Protein AF-A0A2X1S4I2-F1 (afdb_monomer)

pLDDT: mean 89.58, std 10.87, range [53.69, 98.62]

Radius of gyration: 54.47 Å; Cα contacts (8 Å, |Δi|>4): 15; chains: 1; bounding box: 91×19×154 Å

Structure (mmCIF, N/CA/C/O backbone):
data_AF-A0A2X1S4I2-F1
#
_entry.id   AF-A0A2X1S4I2-F1
#
loop_
_atom_site.group_PDB
_atom_site.id
_atom_site.type_symbol
_atom_site.label_atom_id
_atom_site.label_alt_id
_atom_site.label_comp_id
_atom_site.label_asym_id
_atom_site.label_entity_id
_atom_site.label_seq_id
_atom_site.pdbx_PDB_ins_code
_atom_site.Cartn_x
_atom_site.Cartn_y
_atom_site.Cartn_z
_atom_site.occupancy
_atom_site.B_iso_or_equiv
_atom_site.auth_seq_id
_atom_site.auth_comp_id
_atom_site.auth_asym_id
_atom_site.auth_atom_id
_atom_site.pdbx_PDB_model_num
ATOM 1 N N . MET A 1 1 ? 50.412 1.013 -95.797 1.00 54.38 1 MET A N 1
ATOM 2 C CA . MET A 1 1 ? 49.385 1.518 -94.870 1.00 54.38 1 MET A CA 1
ATOM 3 C C . MET A 1 1 ? 49.580 3.018 -94.741 1.00 54.38 1 MET A C 1
ATOM 5 O O . MET A 1 1 ? 50.650 3.444 -94.314 1.00 54.38 1 MET A O 1
ATOM 9 N N . SER A 1 2 ? 48.626 3.800 -95.236 1.00 68.12 2 SER A N 1
ATOM 10 C CA . SER A 1 2 ? 48.668 5.270 -95.202 1.00 68.12 2 SER A CA 1
ATOM 11 C C . SER A 1 2 ? 48.521 5.775 -93.758 1.00 68.12 2 SER A C 1
ATOM 13 O O . SER A 1 2 ? 47.865 5.124 -92.945 1.00 68.12 2 SER A O 1
ATOM 15 N N . ALA A 1 3 ? 49.085 6.942 -93.423 1.00 66.75 3 ALA A N 1
ATOM 16 C CA . ALA A 1 3 ? 48.903 7.571 -92.108 1.00 66.75 3 ALA A CA 1
ATOM 17 C C . ALA A 1 3 ? 47.411 7.720 -91.731 1.00 66.75 3 ALA A C 1
ATOM 19 O O . ALA A 1 3 ? 47.045 7.578 -90.567 1.00 66.75 3 ALA A O 1
ATOM 20 N N . ALA A 1 4 ? 46.541 7.903 -92.731 1.00 68.19 4 ALA A N 1
ATOM 21 C CA . ALA A 1 4 ? 45.093 7.971 -92.551 1.00 68.19 4 ALA A CA 1
ATOM 22 C C . ALA A 1 4 ? 44.465 6.626 -92.128 1.00 68.19 4 ALA A C 1
ATOM 24 O O . ALA A 1 4 ? 43.573 6.607 -91.285 1.00 68.19 4 ALA A O 1
ATOM 25 N N . GLU A 1 5 ? 44.952 5.496 -92.652 1.00 64.38 5 GLU A N 1
ATOM 26 C CA . GLU A 1 5 ? 44.469 4.155 -92.279 1.00 64.38 5 GLU A CA 1
ATOM 27 C C . GLU A 1 5 ? 44.912 3.777 -90.860 1.00 64.38 5 GLU A C 1
ATOM 29 O O . GLU A 1 5 ? 44.152 3.174 -90.106 1.00 64.38 5 GLU A O 1
ATOM 34 N N . MET A 1 6 ? 46.122 4.184 -90.466 1.00 65.62 6 MET A N 1
ATOM 35 C CA . MET A 1 6 ? 46.652 3.951 -89.121 1.00 65.62 6 MET A CA 1
ATOM 36 C C . MET A 1 6 ? 45.899 4.779 -88.067 1.00 65.62 6 MET A C 1
ATOM 38 O O . MET A 1 6 ? 45.520 4.244 -87.026 1.00 65.62 6 MET A O 1
ATOM 42 N N . SER A 1 7 ? 45.595 6.051 -88.354 1.00 68.06 7 SER A N 1
ATOM 43 C CA . SER A 1 7 ? 44.736 6.879 -87.493 1.00 68.06 7 SER A CA 1
ATOM 44 C C . SER A 1 7 ? 43.299 6.358 -87.407 1.00 68.06 7 SER 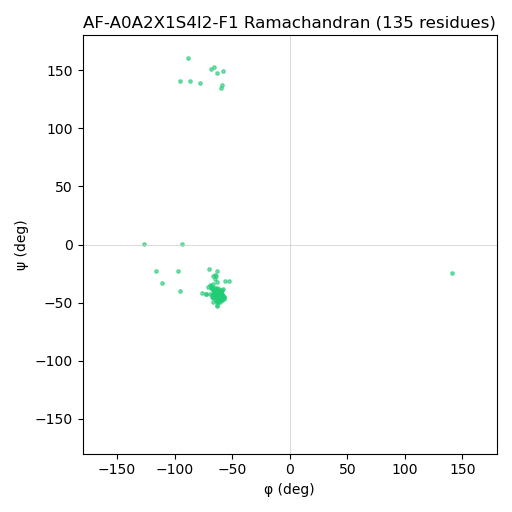A C 1
ATOM 46 O O . SER A 1 7 ? 42.716 6.392 -86.324 1.00 68.06 7 SER A O 1
ATOM 48 N N . ALA A 1 8 ? 42.735 5.835 -88.501 1.00 69.00 8 ALA A N 1
ATOM 49 C CA . ALA A 1 8 ? 41.403 5.230 -88.494 1.00 69.00 8 ALA A CA 1
ATOM 50 C C . ALA A 1 8 ? 41.352 3.953 -87.633 1.00 69.00 8 ALA A C 1
ATOM 52 O O . ALA A 1 8 ? 40.411 3.774 -86.861 1.00 69.00 8 ALA A O 1
ATOM 53 N N . LEU A 1 9 ? 42.387 3.108 -87.697 1.00 66.12 9 LEU A N 1
ATOM 54 C CA . LEU A 1 9 ? 42.501 1.899 -86.875 1.00 66.12 9 LEU A CA 1
ATOM 55 C C . LEU A 1 9 ? 42.660 2.232 -85.379 1.00 66.12 9 LEU A C 1
ATOM 57 O O . LEU A 1 9 ? 42.009 1.625 -84.531 1.00 66.12 9 LEU A O 1
ATOM 61 N N . ILE A 1 10 ? 43.485 3.232 -85.051 1.00 70.25 10 ILE A N 1
ATOM 62 C CA . ILE A 1 10 ? 43.674 3.705 -83.671 1.00 70.25 10 ILE A CA 1
ATOM 63 C C . ILE A 1 10 ? 42.373 4.305 -83.129 1.00 70.25 10 ILE A C 1
ATOM 65 O O . ILE A 1 10 ? 41.989 3.988 -82.008 1.00 70.25 10 ILE A O 1
ATOM 69 N N . GLY A 1 11 ? 41.656 5.109 -83.920 1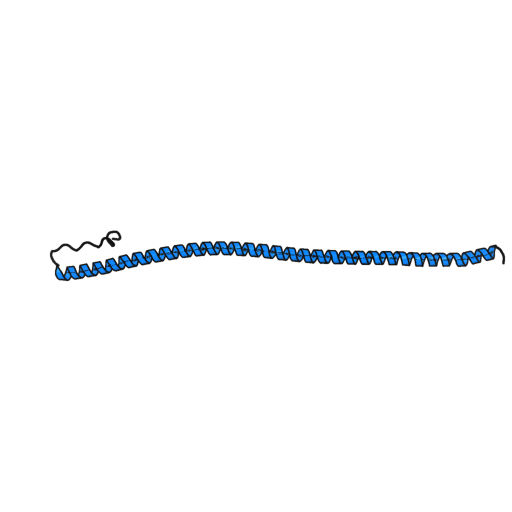.00 69.38 11 GLY A N 1
ATOM 70 C CA . GLY A 1 11 ? 40.348 5.647 -83.533 1.00 69.38 11 GLY A CA 1
ATOM 71 C C . GLY A 1 11 ? 39.292 4.557 -83.312 1.00 69.38 11 GLY A C 1
ATOM 72 O O . GLY A 1 11 ? 38.554 4.608 -82.326 1.00 69.38 11 GLY A O 1
ATOM 73 N N . ALA A 1 12 ? 39.271 3.537 -84.177 1.00 70.69 12 ALA A N 1
ATOM 74 C CA . ALA A 1 12 ? 38.340 2.410 -84.098 1.00 70.69 12 ALA A CA 1
ATOM 75 C C . ALA A 1 12 ? 38.559 1.517 -82.865 1.00 70.69 12 ALA A C 1
ATOM 77 O O . ALA A 1 12 ? 37.608 0.904 -82.391 1.00 70.69 12 ALA A O 1
ATOM 78 N N . ILE A 1 13 ? 39.782 1.455 -82.326 1.00 70.75 13 ILE A N 1
ATOM 79 C CA . ILE A 1 13 ? 40.118 0.665 -81.129 1.00 70.75 13 ILE A CA 1
ATOM 80 C C . ILE A 1 13 ? 40.070 1.528 -79.858 1.00 70.75 13 ILE A C 1
ATOM 82 O O . ILE A 1 13 ? 39.563 1.092 -78.827 1.00 70.75 13 ILE A O 1
ATOM 86 N N . ALA A 1 14 ? 40.554 2.770 -79.913 1.00 72.19 14 ALA A N 1
ATOM 87 C CA . ALA A 1 14 ? 40.630 3.648 -78.746 1.00 72.19 14 ALA A CA 1
ATOM 88 C C . ALA A 1 14 ? 39.244 4.046 -78.220 1.00 72.19 14 ALA A C 1
ATOM 90 O O . ALA A 1 14 ? 39.039 4.097 -77.008 1.00 72.19 14 ALA A O 1
ATOM 91 N N . SER A 1 15 ? 38.279 4.290 -79.112 1.00 74.50 15 SER A N 1
ATOM 92 C CA . SER A 1 15 ? 36.917 4.666 -78.722 1.00 74.50 15 SER A CA 1
ATOM 93 C C . SER A 1 15 ? 36.187 3.573 -77.913 1.00 74.50 15 SER A C 1
ATOM 95 O O . SER A 1 15 ? 35.742 3.872 -76.801 1.00 74.50 15 SER A O 1
ATOM 97 N N . PRO A 1 16 ? 36.115 2.300 -78.363 1.00 79.94 16 PRO A N 1
ATOM 98 C CA . PRO A 1 16 ? 35.493 1.240 -77.570 1.00 79.94 16 PRO A CA 1
ATOM 99 C C . PRO A 1 16 ? 36.269 0.917 -76.287 1.00 79.94 16 PRO A C 1
ATOM 101 O O . PRO A 1 16 ? 35.644 0.655 -75.263 1.00 79.94 16 PRO A O 1
ATOM 104 N N . VAL A 1 17 ? 37.606 1.002 -76.285 1.00 81.69 17 VAL A N 1
ATOM 105 C CA . VAL A 1 17 ? 38.403 0.788 -75.062 1.00 81.69 17 VAL A CA 1
ATOM 106 C C . VAL A 1 17 ? 38.101 1.855 -74.005 1.00 81.69 17 VAL A C 1
ATOM 108 O O . VAL A 1 17 ? 37.867 1.513 -72.846 1.00 81.69 17 VAL A O 1
ATOM 111 N N . LEU A 1 18 ? 38.035 3.134 -74.386 1.00 81.00 18 LEU A N 1
ATOM 112 C CA . LEU A 1 18 ? 37.675 4.218 -73.464 1.00 81.00 18 LEU A CA 1
ATOM 113 C C . LEU A 1 18 ? 36.237 4.082 -72.944 1.00 81.00 18 LEU A C 1
ATOM 115 O O . LEU A 1 18 ? 35.995 4.309 -71.758 1.00 81.00 18 LEU A O 1
ATOM 119 N N . ALA A 1 19 ? 35.299 3.655 -73.794 1.00 81.50 19 ALA A N 1
ATOM 120 C CA . ALA A 1 19 ? 33.928 3.371 -73.379 1.00 81.50 19 ALA A CA 1
ATOM 121 C C . ALA A 1 19 ? 33.869 2.224 -72.352 1.00 81.50 19 ALA A C 1
ATOM 123 O O . ALA A 1 19 ? 33.222 2.362 -71.312 1.00 81.50 19 ALA A O 1
ATOM 124 N N . CYS A 1 20 ? 34.600 1.128 -72.585 1.00 81.31 20 CYS A N 1
ATOM 125 C CA . CYS A 1 20 ? 34.705 0.022 -71.631 1.00 81.31 20 CYS A CA 1
ATOM 126 C C . CYS A 1 20 ? 35.302 0.473 -70.291 1.00 81.31 20 CYS A C 1
ATOM 128 O O . CYS A 1 20 ? 34.758 0.137 -69.240 1.00 81.31 20 CYS A O 1
ATOM 130 N N . VAL A 1 21 ? 36.372 1.275 -70.308 1.00 86.25 21 VAL A N 1
ATOM 131 C CA . VAL A 1 21 ? 36.971 1.828 -69.080 1.00 86.25 21 VAL A CA 1
ATOM 132 C C . VAL A 1 21 ? 35.966 2.703 -68.329 1.00 86.25 21 VAL A C 1
ATOM 134 O O . VAL A 1 21 ? 35.824 2.551 -67.117 1.00 86.25 21 VAL A O 1
ATOM 137 N N . GLY A 1 22 ? 35.214 3.557 -69.028 1.00 85.56 22 GLY A N 1
ATOM 138 C CA . GLY A 1 22 ? 34.160 4.377 -68.425 1.00 85.56 22 GLY A CA 1
ATOM 139 C C . GLY A 1 22 ? 33.077 3.549 -67.726 1.00 85.56 22 GLY A C 1
ATOM 140 O O . GLY A 1 22 ? 32.706 3.858 -66.593 1.00 85.56 22 GLY A O 1
ATOM 141 N N . VAL A 1 23 ? 32.620 2.457 -68.350 1.00 88.81 23 VAL A N 1
ATOM 142 C CA . VAL A 1 23 ? 31.626 1.540 -67.761 1.00 88.81 23 VAL A CA 1
ATOM 143 C C . VAL A 1 23 ? 32.180 0.829 -66.526 1.00 88.81 23 VAL A C 1
ATOM 145 O O . VAL A 1 23 ? 31.503 0.781 -65.500 1.00 88.81 23 VAL A O 1
ATOM 148 N N . VAL A 1 24 ? 33.413 0.314 -66.584 1.00 88.62 24 VAL A N 1
ATOM 149 C CA . VAL A 1 24 ? 34.034 -0.372 -65.438 1.00 88.62 24 VAL A CA 1
ATOM 150 C C . VAL A 1 24 ? 34.254 0.596 -64.275 1.00 88.62 24 VAL A C 1
ATOM 152 O O . VAL A 1 24 ? 33.932 0.265 -63.134 1.00 88.62 24 VAL A O 1
ATOM 155 N N . VAL A 1 25 ? 34.745 1.808 -64.543 1.00 88.00 25 VAL A N 1
ATOM 156 C CA . VAL A 1 25 ? 34.940 2.838 -63.512 1.00 88.00 25 VAL A CA 1
ATOM 157 C C . VAL A 1 25 ? 33.601 3.271 -62.913 1.00 88.00 25 VAL A C 1
ATOM 159 O O . VAL A 1 25 ? 33.479 3.325 -61.689 1.00 88.00 25 VAL A O 1
ATOM 162 N N . GLY A 1 26 ? 32.580 3.511 -63.741 1.00 86.88 26 GLY A N 1
ATOM 163 C CA . GLY A 1 26 ? 31.227 3.828 -63.278 1.00 86.88 26 GLY A CA 1
ATOM 164 C C . GLY A 1 26 ? 30.631 2.718 -62.407 1.00 86.88 26 GLY A C 1
ATOM 165 O O . GLY A 1 26 ? 30.089 3.000 -61.339 1.00 86.88 26 GLY A O 1
ATOM 166 N N . HIS A 1 27 ? 30.807 1.454 -62.803 1.00 90.00 27 HIS A N 1
ATOM 167 C CA . HIS A 1 27 ? 30.362 0.299 -62.025 1.00 90.00 27 HIS A CA 1
ATOM 168 C C . HIS A 1 27 ? 31.102 0.179 -60.686 1.00 90.00 27 HIS A C 1
ATOM 170 O O . HIS A 1 27 ? 30.460 -0.011 -59.657 1.00 90.00 27 HIS A O 1
ATOM 176 N N . LEU A 1 28 ? 32.429 0.346 -60.656 1.00 88.81 28 LEU A N 1
ATOM 177 C CA . LEU A 1 28 ? 33.217 0.286 -59.418 1.00 88.81 28 LEU A CA 1
ATOM 178 C C . LEU A 1 28 ? 32.870 1.420 -58.447 1.00 88.81 28 LEU A C 1
ATOM 180 O O . LEU A 1 28 ? 32.771 1.190 -57.239 1.00 88.81 28 LEU A O 1
ATOM 184 N N . LEU A 1 29 ? 32.679 2.640 -58.957 1.00 89.56 29 LEU A N 1
ATOM 185 C CA . LEU A 1 29 ? 32.259 3.784 -58.149 1.00 89.56 29 LEU A CA 1
ATOM 186 C C . LEU A 1 29 ? 30.841 3.584 -57.606 1.00 89.56 29 LEU A C 1
ATOM 188 O O . LEU A 1 29 ? 30.623 3.783 -56.412 1.00 89.56 29 LEU A O 1
ATOM 192 N N . GLY A 1 30 ? 29.911 3.124 -58.448 1.00 88.62 30 GLY A N 1
ATOM 193 C CA . GLY A 1 30 ? 28.547 2.788 -58.043 1.00 88.62 30 GLY A CA 1
ATOM 194 C C . GLY A 1 30 ? 28.501 1.657 -57.016 1.00 88.62 30 GLY A C 1
ATOM 195 O O . GLY A 1 30 ? 27.796 1.767 -56.018 1.00 88.62 30 GLY A O 1
ATOM 196 N N . HIS A 1 31 ? 29.310 0.611 -57.193 1.00 90.69 31 HIS A N 1
ATOM 197 C CA . HIS A 1 31 ? 29.402 -0.504 -56.252 1.00 90.69 31 H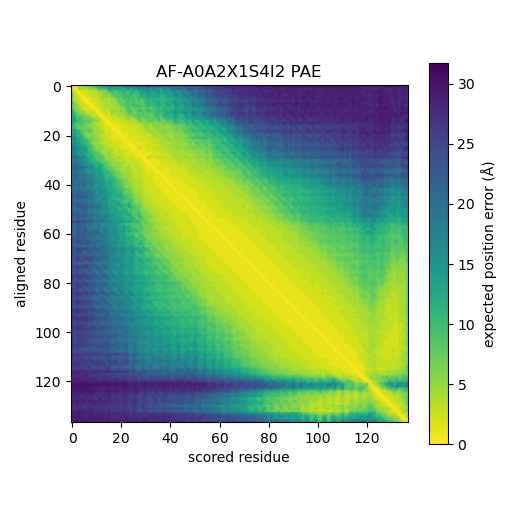IS A CA 1
ATOM 198 C C . HIS A 1 31 ? 29.948 -0.054 -54.890 1.00 90.69 31 HIS A C 1
ATOM 200 O O . HIS A 1 31 ? 29.371 -0.380 -53.857 1.00 90.69 31 HIS A O 1
ATOM 206 N N . ARG A 1 32 ? 31.006 0.770 -54.867 1.00 90.25 32 ARG A N 1
ATOM 207 C CA . ARG A 1 32 ? 31.542 1.344 -53.618 1.00 90.25 32 ARG A CA 1
ATOM 208 C C . ARG A 1 32 ? 30.557 2.290 -52.931 1.00 90.25 32 ARG A C 1
ATOM 210 O O . ARG A 1 32 ? 30.455 2.262 -51.708 1.00 90.25 32 ARG A O 1
ATOM 217 N N . ALA A 1 33 ? 29.853 3.125 -53.693 1.00 90.75 33 ALA A N 1
ATOM 218 C CA . ALA A 1 33 ? 28.814 3.998 -53.153 1.00 90.75 33 ALA A CA 1
ATOM 219 C C . ALA A 1 33 ? 27.649 3.179 -52.575 1.00 90.75 33 ALA A C 1
ATOM 221 O O . ALA A 1 33 ? 27.201 3.464 -51.469 1.00 90.75 33 ALA A O 1
ATOM 222 N N . GLY A 1 34 ? 27.236 2.116 -53.271 1.00 90.19 34 GLY A N 1
ATOM 223 C CA . GLY A 1 34 ? 26.210 1.183 -52.813 1.00 90.19 34 GLY A CA 1
ATOM 224 C C . GLY A 1 34 ? 26.596 0.452 -51.526 1.00 90.19 34 GLY A C 1
ATOM 225 O O . GLY A 1 34 ? 25.777 0.375 -50.618 1.00 90.19 34 GLY A O 1
ATOM 226 N N . LEU A 1 35 ? 27.846 -0.012 -51.399 1.00 93.12 35 LEU A N 1
ATOM 227 C CA . LEU A 1 35 ? 28.344 -0.629 -50.161 1.00 93.12 35 LEU A CA 1
ATOM 228 C C . LEU A 1 35 ? 28.313 0.351 -48.984 1.00 93.12 35 LEU A C 1
ATOM 230 O O . LEU A 1 35 ? 27.779 0.017 -47.934 1.00 93.12 35 LEU A O 1
ATOM 234 N N . ARG A 1 36 ? 28.794 1.586 -49.176 1.00 92.94 36 ARG A N 1
ATOM 235 C CA . ARG A 1 36 ? 28.744 2.624 -48.131 1.00 92.94 36 ARG A CA 1
ATOM 236 C C . ARG A 1 36 ? 27.314 2.981 -47.733 1.00 92.94 36 ARG A C 1
ATOM 238 O O . ARG A 1 36 ? 27.040 3.198 -46.559 1.00 92.94 36 ARG A O 1
ATOM 245 N N . GLN A 1 37 ? 26.403 3.048 -48.703 1.00 94.62 37 GLN A N 1
ATOM 246 C CA . GLN A 1 37 ? 24.990 3.302 -48.438 1.00 94.62 37 GLN A CA 1
ATOM 247 C C . GLN A 1 37 ? 24.342 2.134 -47.682 1.00 94.62 37 GLN A C 1
ATOM 249 O O . GLN A 1 37 ? 23.542 2.371 -46.782 1.00 94.62 37 GLN A O 1
ATOM 254 N N . ALA A 1 38 ? 24.704 0.891 -48.008 1.00 92.56 38 ALA A N 1
ATOM 255 C CA . ALA A 1 38 ? 24.240 -0.289 -47.287 1.00 92.56 38 ALA A CA 1
ATOM 256 C C . ALA A 1 38 ? 24.778 -0.325 -45.847 1.00 92.56 38 ALA A C 1
ATOM 258 O O . ALA A 1 38 ? 24.006 -0.560 -44.924 1.00 92.56 38 ALA A O 1
ATOM 259 N N . GLU A 1 39 ? 26.064 -0.031 -45.638 1.00 95.31 39 GLU A N 1
ATOM 260 C CA . GLU A 1 39 ? 26.672 0.084 -44.303 1.00 95.31 39 GLU A CA 1
ATOM 261 C C . GLU A 1 39 ? 25.987 1.169 -43.461 1.00 95.31 39 GLU A C 1
ATOM 263 O O . GLU A 1 39 ? 25.637 0.924 -42.307 1.00 95.31 39 GLU A O 1
ATOM 268 N N . ALA A 1 40 ? 25.731 2.343 -44.049 1.00 95.00 40 ALA A N 1
ATOM 269 C CA . ALA A 1 40 ? 25.004 3.420 -43.382 1.00 95.00 40 ALA A CA 1
ATOM 270 C C . ALA A 1 40 ? 23.565 3.008 -43.031 1.00 95.00 40 ALA A C 1
ATOM 272 O O . ALA A 1 40 ? 23.125 3.227 -41.908 1.00 95.00 40 ALA A O 1
ATOM 273 N N . ALA A 1 41 ? 22.857 2.341 -43.948 1.00 95.69 41 ALA A N 1
ATOM 274 C CA . ALA A 1 41 ? 21.502 1.855 -43.701 1.00 95.69 41 ALA A CA 1
ATOM 275 C C . ALA A 1 41 ? 21.449 0.801 -42.581 1.00 95.69 41 ALA A C 1
ATOM 277 O O . ALA A 1 41 ? 20.510 0.802 -41.786 1.00 95.69 41 ALA A O 1
ATOM 278 N N . VAL A 1 42 ? 22.452 -0.079 -42.488 1.00 96.00 42 VAL A N 1
ATOM 279 C CA . VAL A 1 42 ? 22.568 -1.048 -41.386 1.00 96.00 42 VAL A CA 1
ATOM 280 C C . VAL A 1 42 ? 22.832 -0.330 -40.063 1.00 96.00 42 VAL A C 1
ATOM 282 O O . VAL A 1 42 ? 22.154 -0.616 -39.078 1.00 96.00 42 VAL A O 1
ATOM 285 N N . ALA A 1 43 ? 23.758 0.632 -40.035 1.00 95.88 43 ALA A N 1
ATOM 286 C CA . ALA A 1 43 ? 24.049 1.412 -38.833 1.00 95.88 43 ALA A CA 1
ATOM 287 C C . ALA A 1 43 ? 22.820 2.201 -38.343 1.00 95.88 43 ALA A C 1
ATOM 289 O O . ALA A 1 43 ? 22.524 2.197 -37.145 1.00 95.88 43 ALA A O 1
ATOM 290 N N . ASP A 1 44 ? 22.071 2.814 -39.261 1.00 96.75 44 ASP A N 1
ATOM 291 C CA . ASP A 1 44 ? 20.824 3.520 -38.955 1.00 96.75 44 ASP A CA 1
ATOM 292 C C . ASP A 1 44 ? 19.742 2.560 -38.447 1.00 96.75 44 ASP A C 1
ATOM 294 O O . ASP A 1 44 ? 19.063 2.861 -37.463 1.00 96.75 44 ASP A O 1
ATOM 298 N N . ALA A 1 45 ? 19.605 1.377 -39.056 1.00 95.81 45 ALA A N 1
ATOM 299 C CA . ALA A 1 45 ? 18.660 0.357 -38.606 1.00 95.81 45 ALA A CA 1
ATOM 300 C C . ALA A 1 45 ? 18.992 -0.147 -37.192 1.00 95.81 45 ALA A C 1
ATOM 302 O O . ALA A 1 45 ? 18.096 -0.280 -36.356 1.00 95.81 45 ALA A O 1
ATOM 303 N N . GLU A 1 46 ? 20.271 -0.377 -36.888 1.00 96.81 46 GLU A N 1
ATOM 304 C CA . GLU A 1 46 ? 20.713 -0.740 -35.541 1.00 96.81 46 GLU A CA 1
ATOM 305 C C . GLU A 1 46 ? 20.459 0.379 -34.527 1.00 96.81 46 GLU A C 1
ATOM 307 O O . GLU A 1 46 ? 19.984 0.119 -33.417 1.00 96.81 46 GLU A O 1
ATOM 312 N N . ALA A 1 47 ? 20.772 1.627 -34.884 1.00 96.62 47 ALA A N 1
ATOM 313 C CA . ALA A 1 47 ? 20.525 2.779 -34.024 1.00 96.62 47 ALA A CA 1
ATOM 314 C C . ALA A 1 47 ? 19.027 2.937 -33.738 1.00 96.62 47 ALA A C 1
ATOM 316 O O . ALA A 1 47 ? 18.637 3.114 -32.581 1.00 96.62 47 ALA A O 1
ATOM 317 N N . HIS A 1 48 ? 18.189 2.792 -34.764 1.00 96.44 48 HIS A N 1
ATOM 318 C CA . HIS A 1 48 ? 16.741 2.833 -34.629 1.00 96.44 48 HIS A CA 1
ATOM 319 C C . HIS A 1 48 ? 16.224 1.696 -33.739 1.00 96.44 48 HIS A C 1
ATOM 321 O O . HIS A 1 48 ? 15.461 1.949 -32.808 1.00 96.44 48 HIS A O 1
ATOM 327 N N . ALA A 1 49 ? 16.699 0.462 -33.936 1.00 95.81 49 ALA A N 1
ATOM 328 C CA . ALA A 1 49 ? 16.320 -0.672 -33.093 1.00 95.81 49 ALA A CA 1
ATOM 329 C C . ALA A 1 49 ? 16.676 -0.436 -31.615 1.00 95.81 49 ALA A C 1
ATOM 331 O O . ALA A 1 49 ? 15.852 -0.677 -30.731 1.00 95.81 49 ALA A O 1
ATOM 332 N N . ARG A 1 50 ? 17.870 0.103 -31.329 1.00 96.94 50 ARG A N 1
ATOM 333 C CA . ARG A 1 50 ? 18.273 0.468 -29.959 1.00 96.94 50 ARG A CA 1
ATOM 334 C C . ARG A 1 50 ? 17.372 1.557 -29.372 1.00 96.94 50 ARG A C 1
ATOM 336 O O . ARG A 1 50 ? 17.016 1.476 -28.196 1.00 96.94 50 ARG A O 1
ATOM 343 N N . GLN A 1 51 ? 16.997 2.559 -30.167 1.00 97.38 51 GLN A N 1
ATOM 344 C CA . GLN A 1 51 ? 16.096 3.631 -29.734 1.00 97.38 51 GLN A CA 1
ATOM 345 C C . GLN A 1 51 ? 14.700 3.104 -29.398 1.00 97.38 51 GLN A C 1
ATOM 347 O O . GLN A 1 51 ? 14.174 3.461 -28.347 1.00 97.38 51 GLN A O 1
ATOM 352 N N . VAL A 1 52 ? 14.137 2.225 -30.233 1.00 97.12 52 VAL A N 1
ATOM 353 C CA . VAL A 1 52 ? 12.829 1.595 -29.986 1.00 97.12 52 VAL A CA 1
ATOM 354 C C . VAL A 1 52 ? 12.861 0.784 -28.694 1.00 97.12 52 VAL A C 1
ATOM 356 O O . VAL A 1 52 ? 12.041 1.014 -27.812 1.00 97.12 52 VAL A O 1
ATOM 359 N N . VAL A 1 53 ? 13.868 -0.077 -28.512 1.00 97.38 53 VAL A N 1
ATOM 360 C CA . VAL A 1 53 ? 14.017 -0.867 -27.276 1.00 97.38 53 VAL A CA 1
ATOM 361 C C . VAL A 1 53 ? 14.152 0.039 -26.049 1.00 97.38 53 VAL A C 1
ATOM 363 O O . VAL A 1 53 ? 13.554 -0.222 -25.008 1.00 97.38 53 VAL A O 1
ATOM 366 N N . SER A 1 54 ? 14.910 1.131 -26.160 1.00 97.69 54 SER A N 1
ATOM 367 C CA . SER A 1 54 ? 15.079 2.091 -25.062 1.00 97.69 54 SER A CA 1
ATOM 368 C C . SER A 1 54 ? 13.774 2.824 -24.732 1.00 97.69 54 SER A C 1
ATOM 370 O O . SER A 1 54 ? 13.480 3.063 -23.560 1.00 97.69 54 SER A O 1
ATOM 372 N N . ALA A 1 55 ? 12.981 3.165 -25.750 1.00 97.81 55 ALA A N 1
ATOM 373 C CA . ALA A 1 55 ? 11.672 3.786 -25.586 1.00 97.81 55 ALA A CA 1
ATOM 374 C C . ALA A 1 55 ? 10.674 2.830 -24.915 1.00 97.81 55 ALA A C 1
ATOM 376 O O . ALA A 1 55 ? 9.985 3.241 -23.980 1.00 97.81 55 ALA A O 1
ATOM 377 N N . ASP A 1 56 ? 10.659 1.558 -25.314 1.00 98.31 56 ASP A N 1
ATOM 378 C CA . ASP A 1 56 ? 9.811 0.528 -24.706 1.00 98.31 56 ASP A CA 1
ATOM 379 C C . ASP A 1 56 ? 10.161 0.315 -23.229 1.00 98.31 56 ASP A C 1
ATOM 381 O O . ASP A 1 56 ? 9.275 0.296 -22.370 1.00 98.31 56 ASP A O 1
ATOM 385 N N . TRP A 1 57 ? 11.456 0.233 -22.898 1.00 98.12 57 TRP A N 1
ATOM 386 C CA . TRP A 1 57 ? 11.902 0.128 -21.507 1.00 98.12 57 TRP A CA 1
ATOM 387 C C . TRP A 1 57 ? 11.517 1.342 -20.673 1.00 98.12 57 TRP A C 1
ATOM 389 O O . TRP A 1 57 ? 11.099 1.184 -19.524 1.00 98.12 57 TRP A O 1
ATOM 399 N N . LYS A 1 58 ? 11.622 2.545 -21.243 1.00 98.38 58 LYS A N 1
ATOM 400 C CA . LYS A 1 58 ? 11.181 3.767 -20.574 1.00 98.38 58 LYS A CA 1
ATOM 401 C C . LYS A 1 58 ? 9.678 3.731 -20.302 1.00 98.38 58 LYS A C 1
ATOM 403 O O . LYS A 1 58 ? 9.272 3.938 -19.165 1.00 98.38 58 LYS A O 1
ATOM 408 N N . ALA A 1 59 ? 8.866 3.406 -21.307 1.00 98.38 59 ALA A N 1
ATOM 409 C CA . ALA A 1 59 ? 7.417 3.312 -21.150 1.00 98.38 59 ALA A CA 1
ATOM 410 C C . ALA A 1 59 ? 7.026 2.264 -20.093 1.00 98.38 59 ALA A C 1
ATOM 412 O O . ALA A 1 59 ? 6.151 2.504 -19.258 1.00 98.38 59 ALA A O 1
ATOM 413 N N . PHE A 1 60 ? 7.713 1.119 -20.082 1.00 98.31 60 PHE A N 1
ATOM 414 C CA . PHE A 1 60 ? 7.528 0.100 -19.057 1.00 98.31 60 PHE A CA 1
ATOM 415 C C . PHE A 1 60 ? 7.883 0.622 -17.657 1.00 98.31 60 PHE A C 1
ATOM 417 O O . PHE A 1 60 ? 7.072 0.479 -16.738 1.00 98.31 60 PHE A O 1
ATOM 424 N N . ALA A 1 61 ? 9.045 1.261 -17.493 1.00 98.56 61 ALA A N 1
ATOM 425 C CA . ALA A 1 61 ? 9.488 1.825 -16.219 1.00 98.56 61 ALA A CA 1
ATOM 426 C C . ALA A 1 61 ? 8.527 2.909 -15.698 1.00 98.56 61 ALA A C 1
ATOM 428 O O . ALA A 1 61 ? 8.110 2.846 -14.541 1.00 98.56 61 ALA A O 1
ATOM 429 N N . ASP A 1 62 ? 8.093 3.828 -16.563 1.00 98.62 62 ASP A N 1
ATOM 430 C CA . ASP A 1 62 ? 7.122 4.878 -16.232 1.00 98.62 62 ASP A CA 1
ATOM 431 C C . ASP A 1 62 ? 5.771 4.266 -15.795 1.00 98.62 62 ASP A C 1
ATOM 433 O O . ASP A 1 62 ? 5.133 4.720 -14.833 1.00 98.62 62 ASP A O 1
ATOM 437 N N . SER A 1 63 ? 5.348 3.173 -16.447 1.00 98.38 63 SER A N 1
ATOM 438 C CA . SER A 1 63 ? 4.133 2.439 -16.068 1.00 98.38 63 SER A CA 1
ATOM 439 C C . SER A 1 63 ? 4.257 1.781 -14.689 1.00 98.38 63 SER A C 1
ATOM 441 O O . SER A 1 63 ? 3.310 1.816 -13.896 1.00 98.38 63 SER A O 1
ATOM 443 N N . LEU A 1 64 ? 5.424 1.209 -14.369 1.00 98.56 64 LEU A N 1
ATOM 444 C CA . LEU A 1 64 ? 5.686 0.614 -13.061 1.00 98.56 64 LEU A CA 1
ATOM 445 C C . LEU A 1 64 ? 5.727 1.679 -11.972 1.00 98.56 64 LEU A C 1
ATOM 447 O O . LEU A 1 64 ? 5.102 1.485 -10.931 1.00 98.56 64 LEU A O 1
ATOM 451 N N . GLN A 1 65 ? 6.389 2.808 -12.221 1.00 98.62 65 GLN A N 1
ATOM 452 C CA . GLN A 1 65 ? 6.451 3.921 -11.277 1.00 98.62 65 GLN A CA 1
ATOM 453 C C . GLN A 1 65 ? 5.049 4.439 -10.934 1.00 98.62 65 GLN A C 1
ATOM 455 O O . GLN A 1 65 ? 4.718 4.610 -9.762 1.00 98.62 65 GLN A O 1
ATOM 460 N N . THR A 1 66 ? 4.188 4.598 -11.942 1.00 98.44 66 THR A N 1
ATOM 461 C CA . THR A 1 66 ? 2.791 5.014 -11.738 1.00 98.44 66 THR A CA 1
ATOM 462 C C . THR A 1 66 ? 2.013 4.002 -10.892 1.00 98.44 66 THR A C 1
ATOM 464 O O . THR A 1 66 ? 1.282 4.371 -9.970 1.00 98.44 66 THR A O 1
ATOM 467 N N . ARG A 1 67 ? 2.178 2.704 -11.174 1.00 98.31 67 ARG A N 1
ATOM 468 C CA . ARG A 1 67 ? 1.515 1.633 -10.414 1.00 98.31 67 ARG A CA 1
ATOM 469 C C . ARG A 1 67 ? 2.010 1.560 -8.972 1.00 98.31 67 ARG A C 1
ATOM 471 O O . ARG A 1 67 ? 1.191 1.345 -8.082 1.00 98.31 67 ARG A O 1
ATOM 478 N N . LEU A 1 68 ? 3.308 1.745 -8.741 1.00 98.62 68 LEU A N 1
ATOM 479 C CA . LEU A 1 68 ? 3.896 1.777 -7.402 1.00 98.62 68 LEU A CA 1
ATOM 480 C C . LEU A 1 68 ? 3.350 2.951 -6.590 1.00 98.62 68 LEU A C 1
ATOM 482 O O . LEU A 1 68 ? 2.825 2.720 -5.506 1.00 98.62 68 LEU A O 1
ATOM 486 N N . ALA A 1 69 ? 3.331 4.161 -7.152 1.00 98.44 69 ALA A N 1
ATOM 487 C CA . ALA A 1 69 ? 2.757 5.331 -6.483 1.00 98.44 69 ALA A CA 1
ATOM 488 C C . ALA A 1 69 ? 1.273 5.125 -6.104 1.00 98.44 69 ALA A C 1
ATOM 490 O O . ALA A 1 69 ? 0.820 5.509 -5.020 1.00 98.44 69 ALA A O 1
ATOM 491 N N . ALA A 1 70 ? 0.500 4.464 -6.974 1.00 98.19 70 ALA A N 1
ATOM 492 C CA . ALA A 1 70 ? -0.887 4.109 -6.677 1.00 98.19 70 ALA A CA 1
ATOM 493 C C . ALA A 1 70 ? -1.008 3.072 -5.542 1.00 98.19 70 ALA A C 1
ATOM 495 O O . ALA A 1 70 ? -1.929 3.157 -4.725 1.00 98.19 70 ALA A O 1
ATOM 496 N N . VAL A 1 71 ? -0.101 2.092 -5.476 1.00 98.50 71 VAL A N 1
ATOM 497 C CA . VAL A 1 71 ? -0.051 1.104 -4.386 1.00 98.50 71 VAL A CA 1
ATOM 498 C C . VAL A 1 71 ? 0.339 1.766 -3.066 1.00 98.50 71 VAL A C 1
ATOM 500 O O . VAL A 1 71 ? -0.340 1.529 -2.070 1.00 98.50 71 VAL A O 1
ATOM 503 N N . GLU A 1 72 ? 1.348 2.636 -3.060 1.00 98.50 72 GLU A N 1
ATOM 504 C CA . GLU A 1 72 ? 1.776 3.393 -1.875 1.00 98.50 72 GLU A CA 1
ATOM 505 C C . GLU A 1 72 ? 0.624 4.224 -1.300 1.00 98.50 72 GLU A C 1
ATOM 507 O O . GLU A 1 72 ? 0.310 4.126 -0.113 1.00 98.50 72 GLU A O 1
ATOM 512 N N . THR A 1 73 ? -0.095 4.950 -2.162 1.00 98.31 73 THR A N 1
ATOM 513 C CA . THR A 1 73 ? -1.264 5.748 -1.759 1.00 98.31 73 THR A CA 1
ATOM 514 C C . THR A 1 73 ? -2.353 4.877 -1.123 1.00 98.31 73 THR A C 1
ATOM 516 O O . THR A 1 73 ? -2.944 5.235 -0.101 1.00 98.31 73 THR A O 1
ATOM 519 N N . ARG A 1 74 ? -2.624 3.701 -1.704 1.00 98.19 74 ARG A N 1
ATOM 520 C CA . ARG A 1 74 ? -3.605 2.750 -1.161 1.00 98.19 74 ARG A CA 1
ATOM 521 C C . ARG A 1 74 ? -3.147 2.125 0.155 1.00 98.19 74 ARG A C 1
ATOM 523 O O . ARG A 1 74 ? -4.002 1.875 1.006 1.00 98.19 74 ARG A O 1
ATOM 530 N N . SER A 1 75 ? -1.849 1.871 0.318 1.00 98.44 75 SER A N 1
ATOM 531 C CA . SER A 1 75 ? -1.277 1.355 1.567 1.00 98.44 75 SER A CA 1
ATOM 532 C C . SER A 1 75 ? -1.482 2.361 2.689 1.00 98.44 75 SER A C 1
ATOM 534 O O . SER A 1 75 ? -2.137 2.034 3.675 1.00 98.44 75 SER A O 1
ATOM 536 N N . ALA A 1 76 ? -1.073 3.615 2.474 1.00 98.38 76 ALA A N 1
ATOM 537 C CA . ALA A 1 76 ? -1.235 4.687 3.453 1.00 98.38 76 ALA A CA 1
ATOM 538 C C . ALA A 1 76 ? -2.709 4.878 3.861 1.00 98.38 76 ALA A C 1
ATOM 540 O O . ALA A 1 76 ? -3.040 4.928 5.043 1.00 98.38 76 ALA A O 1
ATOM 541 N N . ALA A 1 77 ? -3.630 4.887 2.890 1.00 98.19 77 ALA A N 1
ATOM 542 C CA . ALA A 1 77 ? -5.061 4.977 3.183 1.00 98.19 77 ALA A CA 1
ATOM 543 C C . ALA A 1 77 ? -5.593 3.766 3.976 1.00 98.19 77 ALA A C 1
ATOM 545 O O . ALA A 1 77 ? -6.533 3.899 4.762 1.00 98.19 77 ALA A O 1
ATOM 546 N N . THR A 1 78 ? -5.025 2.577 3.764 1.00 98.38 78 THR A N 1
ATOM 547 C CA . THR A 1 78 ? -5.401 1.363 4.503 1.00 98.38 78 THR A CA 1
ATOM 548 C C . THR A 1 78 ? -4.885 1.414 5.937 1.00 98.38 78 THR A C 1
ATOM 550 O O . THR A 1 78 ? -5.649 1.108 6.849 1.00 98.38 78 THR A O 1
ATOM 553 N N . GLU A 1 79 ? -3.650 1.869 6.144 1.00 98.50 79 GLU A N 1
ATOM 554 C CA . GLU A 1 79 ? -3.052 2.068 7.469 1.00 98.50 79 GLU A CA 1
ATOM 555 C C . GLU A 1 79 ? -3.877 3.049 8.311 1.00 98.50 79 GLU A C 1
ATOM 557 O O . GLU A 1 79 ? -4.289 2.708 9.418 1.00 98.50 79 GLU A O 1
ATOM 562 N N . THR A 1 80 ? -4.259 4.206 7.755 1.00 98.31 80 THR A N 1
ATOM 563 C CA . THR A 1 80 ? -5.131 5.166 8.460 1.00 98.31 80 THR A CA 1
ATOM 564 C C . THR A 1 80 ? -6.484 4.556 8.843 1.00 98.31 80 THR A C 1
ATOM 566 O O . THR A 1 80 ? -7.017 4.804 9.927 1.00 98.31 80 THR A O 1
ATOM 569 N N . ARG A 1 81 ? -7.080 3.742 7.960 1.00 98.00 81 ARG A N 1
ATOM 570 C CA . ARG A 1 81 ? -8.362 3.074 8.246 1.00 98.00 81 ARG A CA 1
ATOM 571 C C . ARG A 1 81 ? -8.225 1.999 9.318 1.00 98.00 81 ARG A C 1
ATOM 573 O O . ARG A 1 81 ? -9.181 1.805 10.073 1.00 98.00 81 ARG A O 1
ATOM 580 N N . LEU A 1 82 ? -7.089 1.307 9.355 1.00 98.56 82 LEU A N 1
ATOM 581 C CA . LEU A 1 82 ? -6.780 0.307 10.367 1.00 98.56 82 LEU A CA 1
ATOM 582 C C . LEU A 1 82 ? -6.629 0.969 11.737 1.00 98.56 82 LEU A C 1
ATOM 584 O O . LEU A 1 82 ? -7.340 0.584 12.660 1.00 98.56 82 LEU A O 1
ATOM 588 N N . GLU A 1 83 ? -5.837 2.034 11.839 1.00 98.50 83 GLU A N 1
ATOM 589 C CA . GLU A 1 83 ? -5.663 2.788 13.086 1.00 98.50 83 GLU A CA 1
ATOM 590 C C . GLU A 1 83 ? -7.010 3.311 13.623 1.00 98.50 83 GLU A C 1
ATOM 592 O O . GLU A 1 83 ? -7.365 3.117 14.787 1.00 98.50 83 GLU A O 1
ATOM 597 N N . ALA A 1 84 ? -7.844 3.885 12.750 1.00 98.19 84 ALA A N 1
ATOM 598 C CA . ALA A 1 84 ? -9.186 4.329 13.128 1.00 98.19 84 ALA A CA 1
ATOM 599 C C . ALA A 1 84 ? -10.123 3.171 13.531 1.00 98.19 84 ALA A C 1
ATOM 601 O O . ALA A 1 84 ? -11.109 3.380 14.247 1.00 98.19 84 ALA A O 1
ATOM 602 N N . ALA A 1 85 ? -9.896 1.952 13.034 1.00 98.19 85 ALA A N 1
ATOM 603 C CA . ALA A 1 85 ? -10.638 0.766 13.457 1.00 98.19 85 ALA A CA 1
ATOM 604 C C . ALA A 1 85 ? -10.175 0.272 14.832 1.00 98.19 85 ALA A C 1
ATOM 606 O O . ALA A 1 85 ? -11.028 -0.024 15.669 1.00 98.19 85 ALA A O 1
ATOM 607 N N . GLU A 1 86 ? -8.869 0.264 15.088 1.00 98.62 86 GLU A N 1
ATOM 608 C CA . GLU A 1 86 ? -8.280 -0.095 16.382 1.00 98.62 86 GLU A CA 1
ATOM 609 C C . GLU A 1 86 ? -8.747 0.851 17.492 1.00 98.62 86 GLU A C 1
ATOM 611 O O . GLU A 1 86 ? -9.227 0.397 18.531 1.00 98.62 86 GLU A O 1
ATOM 616 N N . GLN A 1 87 ? -8.744 2.165 17.248 1.00 98.50 87 GLN A N 1
ATOM 617 C CA . GLN A 1 87 ? -9.254 3.146 18.214 1.00 98.50 87 GLN A CA 1
ATOM 618 C C . GLN A 1 87 ? -10.739 2.920 18.548 1.00 98.50 87 GLN A C 1
ATOM 620 O O . GLN A 1 87 ? -11.147 2.999 19.710 1.00 98.50 87 GLN A O 1
ATOM 625 N N . ARG A 1 88 ? -11.566 2.593 17.544 1.00 98.12 88 ARG A N 1
ATOM 626 C CA . ARG A 1 88 ? -12.988 2.272 17.761 1.00 98.12 88 ARG A CA 1
ATOM 627 C C . ARG A 1 88 ? -13.180 0.970 18.531 1.00 98.12 88 ARG A C 1
ATOM 629 O O . ARG A 1 88 ? -14.108 0.899 19.338 1.00 98.12 88 ARG A O 1
ATOM 636 N N . ALA A 1 89 ? -12.336 -0.032 18.288 1.00 98.38 89 ALA A N 1
ATOM 637 C CA . ALA A 1 89 ? -12.355 -1.289 19.026 1.00 98.38 89 ALA A CA 1
ATOM 638 C C . ALA A 1 89 ? -12.008 -1.057 20.503 1.00 98.38 89 ALA A C 1
ATOM 640 O O . ALA A 1 89 ? -12.802 -1.422 21.367 1.00 98.38 89 ALA A O 1
ATOM 641 N N . LEU A 1 90 ? -10.929 -0.323 20.792 1.00 98.50 90 LEU A N 1
ATOM 642 C CA . LEU A 1 90 ? -10.544 0.043 22.161 1.00 98.50 90 LEU A CA 1
ATOM 643 C C . LEU A 1 90 ? -11.656 0.812 22.889 1.00 98.50 90 LEU A C 1
ATOM 645 O O . LEU A 1 90 ? -12.013 0.486 24.021 1.00 98.50 90 LEU A O 1
ATOM 649 N N . ALA A 1 91 ? -12.271 1.797 22.230 1.00 98.12 91 ALA A N 1
ATOM 650 C CA . ALA A 1 91 ? -13.392 2.538 22.809 1.00 98.12 91 ALA A CA 1
ATOM 651 C C . ALA A 1 91 ? -14.637 1.656 23.038 1.00 98.12 91 ALA A C 1
ATOM 653 O O . ALA A 1 91 ? -15.446 1.928 23.929 1.00 98.12 91 ALA A O 1
ATOM 654 N N . ALA A 1 92 ? -14.845 0.618 22.223 1.00 97.75 92 ALA A N 1
ATOM 655 C CA . ALA A 1 92 ? -15.919 -0.350 22.427 1.00 97.75 92 ALA A CA 1
ATOM 656 C C . ALA A 1 92 ? -15.627 -1.285 23.608 1.00 97.75 92 ALA A C 1
ATOM 658 O O . ALA A 1 92 ? -16.518 -1.496 24.430 1.00 97.75 92 ALA A O 1
ATOM 659 N N . GLU A 1 93 ? -14.394 -1.774 23.736 1.00 98.31 93 GLU A N 1
ATOM 660 C CA . GLU A 1 93 ? -13.949 -2.596 24.867 1.00 98.31 93 GLU A CA 1
ATOM 661 C C . GLU A 1 93 ? -14.066 -1.842 26.194 1.00 98.31 93 GLU A C 1
ATOM 663 O O . GLU A 1 93 ? -14.609 -2.373 27.162 1.00 98.31 93 GLU A O 1
ATOM 668 N N . GLN A 1 94 ? -13.656 -0.571 26.229 1.00 98.00 94 GLN A N 1
ATOM 669 C CA . GLN A 1 94 ? -13.812 0.278 27.413 1.00 98.00 94 GLN A CA 1
ATOM 670 C C . GLN A 1 94 ? -15.284 0.443 27.805 1.00 98.00 94 GLN A C 1
ATOM 672 O O . GLN A 1 94 ? -15.636 0.273 28.971 1.00 98.00 94 GLN A O 1
ATOM 677 N N . ARG A 1 95 ? -16.171 0.715 26.836 1.00 96.88 95 ARG A N 1
ATOM 678 C CA . ARG A 1 95 ? -17.617 0.813 27.099 1.00 96.88 95 ARG A CA 1
ATOM 679 C C . ARG A 1 95 ? -18.201 -0.504 27.602 1.00 96.88 95 ARG A C 1
ATOM 681 O O . ARG A 1 95 ? -19.015 -0.479 28.522 1.00 96.88 95 ARG A O 1
ATOM 688 N N . ALA A 1 96 ? -17.789 -1.633 27.029 1.00 97.50 96 ALA A N 1
ATOM 689 C CA . ALA A 1 96 ? -18.230 -2.953 27.468 1.00 97.50 96 ALA A CA 1
ATOM 690 C C . ALA A 1 96 ? -17.773 -3.252 28.905 1.00 97.50 96 ALA A C 1
ATOM 692 O O . ALA A 1 96 ? -18.586 -3.676 29.723 1.00 97.50 96 ALA A O 1
ATOM 693 N N . SER A 1 97 ? -16.516 -2.948 29.236 1.00 97.25 97 SER A N 1
ATOM 694 C CA . SER A 1 97 ? -15.961 -3.116 30.585 1.00 97.25 97 SER A CA 1
ATOM 695 C C . SER A 1 97 ? -16.691 -2.259 31.630 1.00 97.25 97 SER A C 1
ATOM 697 O O . SER A 1 97 ? -17.091 -2.753 32.693 1.00 97.25 97 SER A O 1
ATOM 699 N N . SER A 1 98 ? -16.963 -0.990 31.309 1.00 95.38 98 SER A N 1
ATOM 700 C CA . SER A 1 98 ? -17.759 -0.109 32.173 1.00 95.38 98 SER A CA 1
ATOM 701 C C . SER A 1 98 ? -19.183 -0.635 32.361 1.00 95.38 98 SER A C 1
ATOM 703 O O . SER A 1 98 ? -19.677 -0.690 33.487 1.00 95.38 98 SER A O 1
ATOM 705 N N . ALA A 1 99 ? -19.836 -1.082 31.284 1.00 94.94 99 ALA A N 1
ATOM 706 C CA . ALA A 1 99 ? -21.177 -1.658 31.355 1.00 94.94 99 ALA A CA 1
ATOM 707 C C . ALA A 1 99 ? -21.215 -2.943 32.201 1.00 94.94 99 ALA A C 1
ATOM 709 O O . ALA A 1 99 ? -22.133 -3.126 32.999 1.00 94.94 99 ALA A O 1
ATOM 710 N N . GLU A 1 100 ? -20.207 -3.811 32.083 1.00 96.94 100 GLU A N 1
ATOM 711 C CA . GLU A 1 100 ? -20.097 -5.023 32.897 1.00 96.94 100 GLU A CA 1
ATOM 712 C C . GLU A 1 100 ? -19.928 -4.693 34.388 1.00 96.94 100 GLU A C 1
ATOM 714 O O . GLU A 1 100 ? -20.548 -5.330 35.247 1.00 96.94 100 GLU A O 1
ATOM 719 N N . THR A 1 101 ? -19.131 -3.670 34.701 1.00 95.06 101 THR A N 1
ATOM 720 C CA . THR A 1 101 ? -18.935 -3.187 36.075 1.00 95.06 101 THR A CA 1
ATOM 721 C C . THR A 1 101 ? -20.247 -2.677 36.672 1.00 95.06 101 THR A C 1
ATOM 723 O O . THR A 1 101 ? -20.640 -3.118 37.757 1.00 95.06 101 THR A O 1
ATOM 726 N N . LEU A 1 102 ? -20.975 -1.830 35.937 1.00 95.62 102 LEU A N 1
ATOM 727 C CA . LEU A 1 102 ? -22.284 -1.319 36.358 1.00 95.62 102 LEU A CA 1
ATOM 728 C C . LEU A 1 102 ? -23.310 -2.442 36.524 1.00 95.62 102 LEU A C 1
ATOM 730 O O . LEU A 1 102 ? -24.033 -2.482 37.518 1.00 95.62 102 LEU A O 1
ATOM 734 N N . TYR A 1 103 ? -23.339 -3.402 35.599 1.00 95.75 103 TYR A N 1
ATOM 735 C CA . TYR A 1 103 ? -24.229 -4.556 35.690 1.00 95.75 103 TYR A CA 1
ATOM 736 C C . TYR A 1 103 ? -23.961 -5.382 36.955 1.00 95.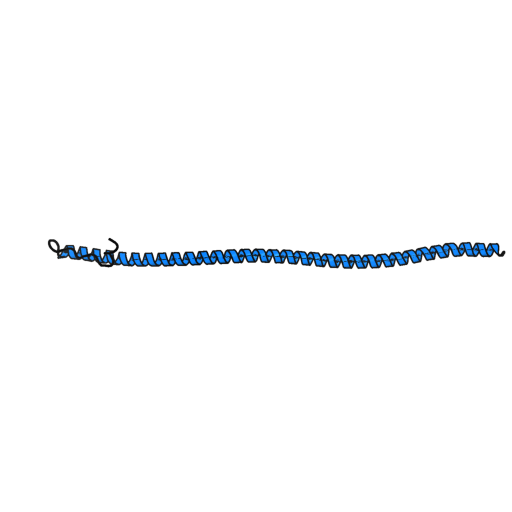75 103 TYR A C 1
ATOM 738 O O . TYR A 1 103 ? -24.890 -5.727 37.691 1.00 95.75 103 TYR A O 1
ATOM 746 N N . LYS A 1 104 ? -22.688 -5.661 37.264 1.00 95.75 104 LYS A N 1
ATOM 747 C CA . LYS A 1 104 ? -22.295 -6.367 38.493 1.00 95.75 104 LYS A CA 1
ATOM 748 C C . LYS A 1 104 ? -22.721 -5.601 39.750 1.00 95.75 104 LYS A C 1
ATOM 750 O O . LYS A 1 104 ? -23.231 -6.229 40.684 1.00 95.75 104 LYS A O 1
ATOM 755 N N . ALA A 1 105 ? -22.549 -4.278 39.772 1.00 94.62 105 ALA A N 1
ATOM 756 C CA . ALA A 1 105 ? -22.987 -3.428 40.879 1.00 94.62 105 ALA A CA 1
ATOM 757 C C . ALA A 1 105 ? -24.516 -3.466 41.052 1.00 94.62 105 ALA A C 1
ATOM 759 O O . ALA A 1 105 ? -25.003 -3.724 42.155 1.00 94.62 105 ALA A O 1
ATOM 760 N N . ALA A 1 106 ? -25.273 -3.330 39.960 1.00 94.56 106 ALA A N 1
ATOM 761 C CA . ALA A 1 106 ? -26.734 -3.395 39.962 1.00 94.56 106 ALA A CA 1
ATOM 762 C C . ALA A 1 106 ? -27.255 -4.741 40.482 1.00 94.56 106 ALA A C 1
ATOM 764 O O . ALA A 1 106 ? -28.105 -4.781 41.371 1.00 94.56 106 ALA A O 1
ATOM 765 N N . VAL A 1 107 ? -26.700 -5.858 40.000 1.00 96.31 107 VAL A N 1
ATOM 766 C CA . VAL A 1 107 ? -27.080 -7.201 40.467 1.00 96.31 107 VAL A CA 1
ATOM 767 C C . VAL A 1 107 ? -26.765 -7.386 41.955 1.00 96.31 107 VAL A C 1
ATOM 769 O O . VAL A 1 107 ? -27.562 -7.983 42.684 1.00 96.31 107 VAL A O 1
ATOM 772 N N . ARG A 1 108 ? -25.620 -6.879 42.432 1.00 94.88 108 ARG A N 1
ATOM 773 C CA . ARG A 1 108 ? -25.265 -6.928 43.859 1.00 94.88 108 ARG A CA 1
ATOM 774 C C . ARG A 1 108 ? -26.262 -6.130 44.699 1.00 94.88 108 ARG A C 1
ATOM 776 O O . ARG A 1 108 ? -26.748 -6.656 45.700 1.00 94.88 108 ARG A O 1
ATOM 783 N N . TYR A 1 109 ? -26.591 -4.914 44.276 1.00 94.50 109 TYR A N 1
ATOM 784 C CA . TYR A 1 109 ? -27.523 -4.052 44.993 1.00 94.50 109 TYR A CA 1
ATOM 785 C C . TYR A 1 109 ? -28.943 -4.631 45.022 1.00 94.50 109 TYR A C 1
ATOM 787 O O . TYR A 1 109 ? -29.562 -4.688 46.081 1.00 94.50 109 TYR A O 1
ATOM 795 N N . LEU A 1 110 ? -29.428 -5.188 43.909 1.00 93.94 110 LEU A N 1
ATOM 796 C CA . LEU A 1 110 ? -30.723 -5.877 43.874 1.00 93.94 110 LEU A CA 1
ATOM 797 C C . LEU A 1 110 ? -30.784 -7.039 44.871 1.00 93.94 110 LEU A C 1
ATOM 799 O O . LEU A 1 110 ? -31.760 -7.172 45.608 1.00 93.94 110 LEU A O 1
ATOM 803 N N . ARG A 1 111 ? -29.729 -7.858 44.954 1.00 94.44 111 ARG A N 1
ATOM 804 C CA . ARG A 1 111 ? -29.655 -8.937 45.956 1.00 94.44 111 ARG A CA 1
ATOM 805 C C . ARG A 1 111 ? -29.681 -8.395 47.384 1.00 94.44 111 ARG A C 1
ATOM 807 O O . ARG A 1 111 ? -30.338 -8.985 48.238 1.00 94.44 111 ARG A O 1
ATOM 814 N N . GLN A 1 112 ? -28.997 -7.280 47.638 1.00 92.62 112 GLN A N 1
ATOM 815 C CA . GLN A 1 112 ? -29.012 -6.611 48.938 1.00 92.62 112 GLN A CA 1
ATOM 816 C C . GLN A 1 112 ? -30.414 -6.106 49.297 1.00 92.62 112 GLN A C 1
ATOM 818 O O . GLN A 1 112 ? -30.861 -6.347 50.417 1.00 92.62 112 GLN A O 1
ATOM 823 N N . ILE A 1 113 ? -31.123 -5.4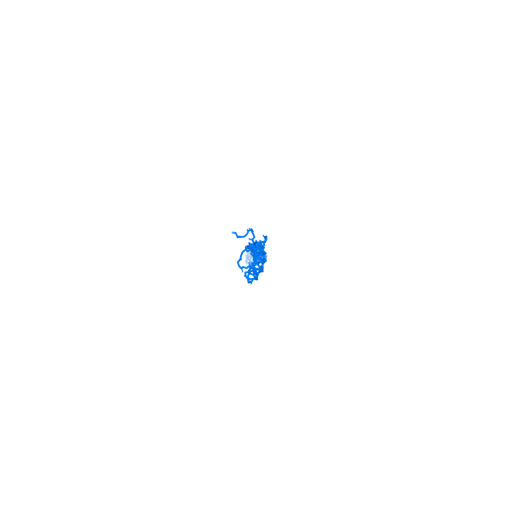71 48.359 1.00 92.00 113 ILE A N 1
ATOM 824 C CA . ILE A 1 113 ? -32.507 -5.019 48.563 1.00 92.00 113 ILE A CA 1
ATOM 825 C C . ILE A 1 113 ? -33.416 -6.203 48.893 1.00 92.00 113 ILE A C 1
ATOM 827 O O . ILE A 1 113 ? -34.166 -6.139 49.863 1.00 92.00 113 ILE A O 1
ATOM 831 N N . VAL A 1 114 ? -33.338 -7.295 48.127 1.00 92.62 114 VAL A N 1
ATOM 832 C CA . VAL A 1 114 ? -34.159 -8.494 48.372 1.00 92.62 114 VAL A CA 1
ATOM 833 C C . VAL A 1 114 ? -33.884 -9.073 49.763 1.00 92.62 114 VAL A C 1
ATOM 835 O O . VAL A 1 114 ? -34.817 -9.406 50.493 1.00 92.62 114 VAL A O 1
ATOM 838 N N . ALA A 1 115 ? -32.614 -9.163 50.167 1.00 90.25 115 ALA A N 1
ATOM 839 C CA . ALA A 1 115 ? -32.247 -9.639 51.500 1.00 90.25 115 ALA A CA 1
ATOM 840 C C . ALA A 1 115 ? -32.750 -8.703 52.611 1.00 9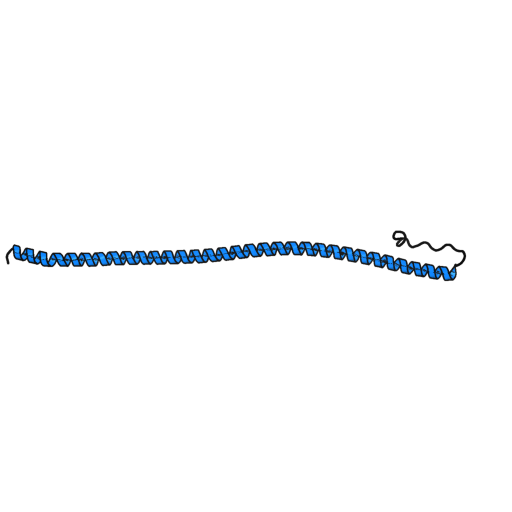0.25 115 ALA A C 1
ATOM 842 O O . ALA A 1 115 ? -33.250 -9.171 53.633 1.00 90.25 115 ALA A O 1
ATOM 843 N N . TRP A 1 116 ? -32.644 -7.389 52.402 1.00 90.88 116 TRP A N 1
ATOM 844 C CA . TRP A 1 116 ? -33.147 -6.378 53.325 1.00 90.88 116 TRP A CA 1
ATOM 845 C C . TRP A 1 116 ? -34.669 -6.469 53.486 1.00 90.88 116 TRP A C 1
ATOM 847 O O . TRP A 1 116 ? -35.150 -6.536 54.617 1.00 90.88 116 TRP A O 1
ATOM 857 N N . PHE A 1 117 ? -35.408 -6.570 52.378 1.00 90.19 117 PHE A N 1
ATOM 858 C CA . PHE A 1 117 ? -36.870 -6.657 52.373 1.00 90.19 117 PHE A CA 1
ATOM 859 C C . PHE A 1 117 ? -37.369 -7.869 53.170 1.00 90.19 117 PHE A C 1
ATOM 861 O O . PHE A 1 117 ? -38.320 -7.757 53.934 1.00 90.19 117 PHE A O 1
ATOM 868 N N . ASN A 1 118 ? -36.679 -9.008 53.075 1.00 87.00 118 ASN A N 1
ATOM 869 C CA . ASN A 1 118 ? -37.029 -10.212 53.832 1.00 87.00 118 ASN A CA 1
ATOM 870 C C . ASN A 1 118 ? -36.756 -10.114 55.347 1.00 87.00 118 ASN A C 1
ATOM 872 O O . ASN A 1 118 ? -37.306 -10.910 56.102 1.00 87.00 118 ASN A O 1
ATOM 876 N N . GLN A 1 119 ? -35.883 -9.206 55.798 1.00 86.25 119 GLN A N 1
ATOM 877 C CA . GLN A 1 119 ? -35.409 -9.163 57.193 1.00 86.25 119 GLN A CA 1
ATOM 878 C C . GLN A 1 119 ? -35.907 -7.953 57.990 1.00 86.25 119 GLN A C 1
ATOM 880 O O . GLN A 1 119 ? -36.046 -8.051 59.205 1.00 86.25 119 GLN A O 1
ATOM 885 N N . ARG A 1 120 ? -36.091 -6.804 57.335 1.00 83.50 120 ARG A N 1
ATOM 886 C CA . ARG A 1 120 ? -36.228 -5.484 57.987 1.00 83.50 120 ARG A CA 1
ATOM 887 C C . ARG A 1 120 ? -37.481 -4.720 57.563 1.00 83.50 120 ARG A C 1
ATOM 889 O O . ARG A 1 120 ? -37.722 -3.605 58.022 1.00 83.50 120 ARG A O 1
ATOM 896 N N . TRP A 1 121 ? -38.289 -5.314 56.690 1.00 73.00 121 TRP A N 1
ATOM 897 C CA . TRP A 1 121 ? -39.593 -4.774 56.332 1.00 73.00 121 TRP A CA 1
ATOM 898 C C . TRP A 1 121 ? -40.676 -5.246 57.320 1.00 73.00 121 TRP A C 1
ATOM 900 O O . TRP A 1 121 ? -40.677 -6.430 57.663 1.00 73.00 121 TRP A O 1
ATOM 910 N N . PRO A 1 122 ? -41.644 -4.398 57.726 1.00 68.00 122 PRO A N 1
ATOM 911 C CA . PRO A 1 122 ? -41.779 -2.963 57.453 1.00 68.00 122 PRO A CA 1
ATOM 912 C C . PRO A 1 122 ? -41.201 -2.083 58.581 1.00 68.00 122 PRO A C 1
ATOM 914 O O . PRO A 1 122 ? -41.427 -2.363 59.754 1.00 68.00 122 PRO A O 1
ATOM 917 N N . GLY A 1 123 ? -40.536 -0.970 58.232 1.00 70.81 123 GLY A N 1
ATOM 918 C CA . GLY A 1 123 ? -40.243 0.125 59.177 1.00 70.81 123 GLY A CA 1
ATOM 919 C C . GLY A 1 123 ? -38.870 0.795 59.051 1.00 70.81 123 GLY A C 1
ATOM 920 O O . GLY A 1 123 ? -38.738 1.959 59.420 1.00 70.81 123 GLY A O 1
ATOM 921 N N . GLU A 1 124 ? -37.861 0.106 58.513 1.00 78.50 124 GLU A N 1
ATOM 922 C CA . GLU A 1 124 ? -36.525 0.686 58.299 1.00 78.50 124 GLU A CA 1
ATOM 923 C C . GLU A 1 124 ? -36.396 1.378 56.926 1.00 78.50 124 GLU A C 1
ATOM 925 O O . GLU A 1 124 ? -37.172 1.130 56.001 1.00 78.50 124 GLU A O 1
ATOM 930 N N . GLN A 1 125 ? -35.404 2.263 56.786 1.00 83.38 125 GLN A N 1
ATOM 931 C CA . GLN A 1 125 ? -35.117 2.982 55.541 1.00 83.38 125 GLN A CA 1
ATOM 932 C C . GLN A 1 125 ? -34.379 2.068 54.544 1.00 83.38 125 GLN A C 1
ATOM 934 O O . GLN A 1 125 ? -33.490 1.308 54.933 1.00 83.38 125 GLN A O 1
ATOM 939 N N . LEU A 1 126 ? -34.744 2.139 53.257 1.00 83.12 126 LEU A N 1
ATOM 940 C CA . LEU A 1 126 ? -34.107 1.357 52.190 1.00 83.12 126 LEU A CA 1
ATOM 941 C C . LEU A 1 126 ? -32.604 1.702 52.105 1.00 83.12 126 LEU A C 1
ATOM 943 O O . LEU A 1 126 ? -32.270 2.890 52.115 1.00 83.12 126 LEU A O 1
ATOM 947 N N . PRO A 1 127 ? -31.696 0.712 51.986 1.00 85.88 127 PRO A N 1
ATOM 948 C CA . PRO A 1 127 ? -30.275 0.989 51.805 1.00 85.88 127 PRO A CA 1
ATOM 949 C C . PRO A 1 127 ? -30.041 1.824 50.535 1.00 85.88 127 PRO A C 1
ATOM 951 O O . PRO A 1 127 ? -30.640 1.516 49.502 1.00 85.88 127 PRO A O 1
ATOM 954 N N . PRO A 1 128 ? -29.174 2.852 50.578 1.00 87.69 128 PRO A N 1
ATOM 955 C CA . PRO A 1 128 ? -28.889 3.685 49.414 1.00 87.69 128 PRO A CA 1
ATOM 956 C C . PRO A 1 128 ? -28.185 2.882 48.306 1.00 87.69 128 PRO A C 1
ATOM 958 O O . PRO A 1 128 ? -27.515 1.886 48.608 1.00 87.69 128 PRO A O 1
ATOM 961 N N . PRO A 1 129 ? -28.335 3.281 47.029 1.00 86.50 129 PRO A N 1
ATOM 962 C CA . PRO A 1 129 ? -27.612 2.657 45.930 1.00 86.50 129 PRO A CA 1
ATOM 963 C C . PRO A 1 129 ? -26.096 2.854 46.093 1.00 86.50 129 PRO A C 1
ATOM 965 O O . PRO A 1 129 ? -25.674 3.888 46.610 1.00 86.50 129 PRO A O 1
ATOM 968 N N . PRO A 1 130 ? -25.274 1.886 45.647 1.00 87.88 130 PRO A N 1
ATOM 969 C CA . PRO A 1 130 ? -23.826 2.030 45.601 1.00 87.88 130 PRO A CA 1
ATOM 970 C C . PRO A 1 130 ? -23.399 3.228 44.750 1.00 87.88 130 PRO A C 1
ATOM 972 O O . PRO A 1 130 ? -24.052 3.542 43.749 1.00 87.88 130 PRO A O 1
ATOM 975 N N . ASP A 1 131 ? -22.273 3.846 45.107 1.00 87.25 131 ASP A N 1
ATOM 976 C CA . ASP A 1 131 ? -21.734 5.029 44.425 1.00 87.25 131 ASP A CA 1
ATOM 977 C C . ASP A 1 131 ? -21.521 4.788 42.922 1.00 87.25 131 ASP A C 1
ATOM 979 O O . ASP A 1 131 ? -21.713 5.697 42.113 1.00 87.25 131 ASP A O 1
ATOM 983 N N . GLU A 1 132 ? -21.202 3.549 42.523 1.00 85.38 132 GLU A N 1
ATOM 984 C CA . GLU A 1 132 ? -21.025 3.189 41.113 1.00 85.38 132 GLU A CA 1
ATOM 985 C C . GLU A 1 132 ? -22.318 3.340 40.294 1.00 85.38 132 GLU A C 1
ATOM 987 O O . GLU A 1 132 ? -22.259 3.580 39.090 1.00 85.38 132 GLU A O 1
ATOM 992 N N . LEU A 1 133 ? -23.486 3.210 40.930 1.00 86.12 133 LEU A N 1
ATOM 993 C CA . LEU A 1 133 ? -24.800 3.377 40.298 1.00 86.12 133 LEU A CA 1
ATOM 994 C C . LEU A 1 133 ? -25.382 4.779 40.510 1.00 86.12 133 LEU A C 1
ATOM 996 O O . LEU A 1 133 ? -26.222 5.208 39.722 1.00 86.12 133 LEU A O 1
ATOM 1000 N N . ALA A 1 134 ? -24.940 5.496 41.548 1.00 74.06 134 ALA A N 1
ATOM 1001 C CA . ALA A 1 134 ? -25.467 6.808 41.924 1.00 74.06 134 ALA A CA 1
ATOM 1002 C C . ALA A 1 134 ? -25.253 7.893 40.849 1.00 74.06 134 ALA A C 1
ATOM 1004 O O . ALA A 1 134 ? -25.985 8.875 40.827 1.00 74.06 134 ALA A O 1
ATOM 1005 N N . GLY A 1 135 ? -24.274 7.717 39.953 1.00 68.38 135 GLY A N 1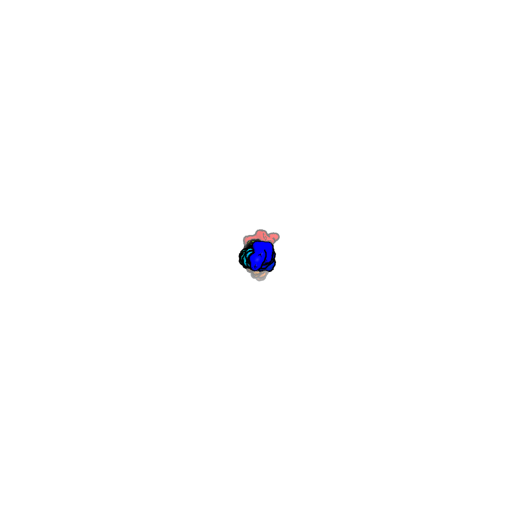
ATOM 1006 C CA . GLY A 1 135 ? -24.028 8.611 38.813 1.00 68.38 135 GLY A CA 1
ATOM 1007 C C . GLY A 1 135 ? -24.703 8.201 37.496 1.00 68.38 135 GLY A C 1
ATOM 1008 O O . GLY A 1 135 ? -24.479 8.862 36.483 1.00 68.38 135 GLY A O 1
ATOM 1009 N N . VAL A 1 136 ? -25.462 7.099 37.478 1.00 66.88 136 VAL A N 1
ATOM 1010 C CA . VAL A 1 13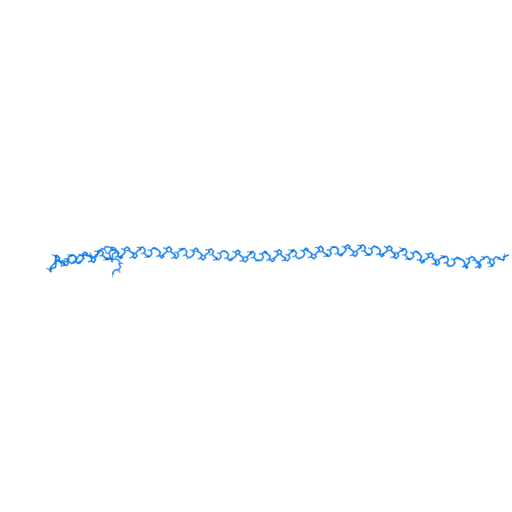6 ? -26.091 6.524 36.267 1.00 66.88 136 VAL A CA 1
ATOM 1011 C C . VAL A 1 136 ? -27.626 6.539 36.337 1.00 66.88 136 VAL A C 1
ATOM 1013 O O . VAL A 1 136 ? -28.277 6.496 35.293 1.00 66.88 136 VAL A O 1
ATOM 1016 N N . LEU A 1 137 ? -28.190 6.586 37.548 1.00 53.69 137 LEU A N 1
ATOM 1017 C CA . LEU A 1 137 ? -29.626 6.726 37.831 1.00 53.69 137 LEU A CA 1
ATOM 1018 C C . LEU A 1 137 ? -30.059 8.197 37.819 1.00 53.69 137 LEU A C 1
ATOM 1020 O O . LEU A 1 137 ? -31.191 8.450 37.352 1.00 53.69 137 LEU A O 1
#

Organism: Mycobacterium xenopi (NCBI:txid1789)

Secondary structure (DSSP, 8-state):
--HHHHHHHHHHHHHHHHHHHHHHHHHHHHHHHHHHHHHHHHHHHHHHHHHHHHHHHHHHHHHHHHHHHHHHHHHHHHHHHHHHHHHHHHHHHHHHHHHHHHHHHHHHHHHHHHHHHHHHTTTSPPPPPPHHHHTT-

Sequence (137 aa):
MSAAEMSALIGAIASPVLACVGVVVGHLLGHRAGLRQAEAAVADAEAHARQVVSADWKAFADSLQTRLAAVETRSAATETRLEAAEQRALAAEQRASSAETLYKAAVRYLRQIVAWFNQRWPGEQLPPPPDELAGVL

Mean predicted aligned error: 12.41 Å

Solvent-accessible surface area (backbone atoms only — not comparable to full-atom values): 7672 Å² total; per-residue (Å²): 134,54,75,68,57,54,52,50,52,49,52,66,49,47,54,59,51,52,51,51,51,50,52,53,51,51,49,53,52,49,50,53,52,48,50,54,51,49,53,49,52,50,52,51,50,52,52,49,52,53,49,51,54,51,49,52,52,46,55,51,51,57,51,50,52,54,52,48,5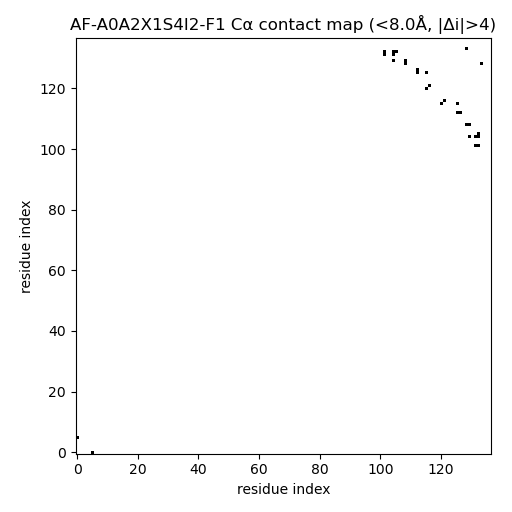5,53,49,52,56,52,49,56,56,47,51,56,53,47,53,59,47,53,56,51,48,51,58,46,52,52,51,50,52,53,51,52,52,46,50,53,50,51,56,52,49,52,53,49,51,54,55,44,54,78,70,51,62,89,86,67,81,81,81,77,78,56,74,84,50,65,83,74,114

Foldseek 3Di:
DDPVVVVVVCVVPVVVVVVVVVVVVVVVVVVVVVVVVVVVVVVVVVVVVVVVVVVVVVVVVVVVVVVVVVVVVVVVVVVVVVVVVVVVVVVVVVVVVLVVVLVVQVVVLVVVQVVCCVPPPDDDDGDDRDPSCVVVD